Protein AF-A0A6N3H448-F1 (afdb_monomer_lite)

Structure (mmCIF, N/CA/C/O backbone):
data_AF-A0A6N3H448-F1
#
_entry.id   AF-A0A6N3H448-F1
#
loop_
_atom_site.group_PDB
_atom_site.id
_atom_site.type_symbol
_atom_site.label_atom_id
_atom_site.label_alt_id
_atom_site.label_comp_id
_atom_site.label_asym_id
_atom_site.label_entity_id
_atom_site.label_seq_id
_atom_site.pdbx_PDB_ins_code
_atom_site.Cartn_x
_atom_site.Cartn_y
_atom_site.Cartn_z
_atom_site.occupancy
_atom_site.B_iso_or_equiv
_atom_site.auth_seq_id
_atom_site.auth_comp_id
_atom_site.auth_asym_id
_atom_site.auth_atom_id
_atom_site.pdbx_PDB_model_num
ATOM 1 N N . MET A 1 1 ? -19.375 3.834 -9.541 1.00 40.28 1 MET A N 1
ATOM 2 C CA . MET A 1 1 ? -18.948 4.238 -8.184 1.00 40.28 1 MET A CA 1
ATOM 3 C C . MET A 1 1 ? -19.996 3.784 -7.176 1.00 40.28 1 MET A C 1
ATOM 5 O O . MET A 1 1 ? -20.905 4.543 -6.847 1.00 40.28 1 MET A O 1
ATOM 9 N N . ASN A 1 2 ? -19.914 2.527 -6.732 1.00 45.28 2 ASN A N 1
ATOM 10 C CA . ASN A 1 2 ? -20.716 2.062 -5.604 1.00 45.28 2 ASN A CA 1
ATOM 11 C C . ASN A 1 2 ? -20.069 2.619 -4.341 1.00 45.28 2 ASN A C 1
ATOM 13 O O . ASN A 1 2 ? -19.008 2.183 -3.915 1.00 45.28 2 ASN A O 1
ATOM 17 N N . LYS A 1 3 ? -20.689 3.658 -3.794 1.00 46.59 3 LYS A N 1
ATOM 18 C CA . LYS A 1 3 ? -20.289 4.256 -2.527 1.00 46.59 3 LYS A CA 1
ATOM 19 C C . LYS A 1 3 ? -20.570 3.195 -1.468 1.00 46.59 3 LYS A C 1
ATOM 21 O O . LYS A 1 3 ? -21.738 2.868 -1.266 1.00 46.59 3 LYS A O 1
ATOM 26 N N . PHE A 1 4 ? -19.541 2.631 -0.841 1.00 47.12 4 PHE A N 1
ATOM 27 C CA . PHE A 1 4 ? -19.726 1.701 0.270 1.00 47.12 4 PHE A CA 1
ATOM 28 C C . PHE A 1 4 ? -20.489 2.440 1.369 1.00 47.12 4 PHE A C 1
ATOM 30 O O . PHE A 1 4 ? -19.955 3.294 2.072 1.00 47.12 4 PHE A O 1
ATOM 37 N N . THR A 1 5 ? -21.790 2.172 1.465 1.00 48.91 5 THR A N 1
ATOM 38 C CA . THR A 1 5 ? -22.622 2.643 2.568 1.00 48.91 5 THR A CA 1
ATOM 39 C C . THR A 1 5 ? -22.029 2.107 3.866 1.00 48.91 5 THR A C 1
ATOM 41 O O . THR A 1 5 ? -21.608 0.951 3.904 1.00 48.91 5 THR A O 1
ATOM 44 N N . ALA A 1 6 ? -22.021 2.919 4.928 1.00 52.03 6 ALA A N 1
ATOM 45 C CA . ALA A 1 6 ? -21.360 2.638 6.211 1.00 52.03 6 ALA A CA 1
ATOM 46 C C . ALA A 1 6 ? -21.666 1.254 6.831 1.00 52.03 6 ALA A C 1
ATOM 48 O O . ALA A 1 6 ? -20.899 0.765 7.654 1.00 52.03 6 ALA A O 1
ATOM 49 N N . LEU A 1 7 ? -22.763 0.610 6.421 1.00 46.03 7 LEU A N 1
ATOM 50 C CA . LEU A 1 7 ? -23.145 -0.743 6.824 1.00 46.03 7 LEU A CA 1
ATOM 51 C C . LEU A 1 7 ? -22.276 -1.849 6.192 1.00 46.03 7 LEU A C 1
ATOM 53 O O . LEU A 1 7 ? -21.902 -2.778 6.897 1.00 46.03 7 LEU A O 1
ATOM 57 N N . GLY A 1 8 ? -21.909 -1.740 4.909 1.00 49.56 8 GLY A N 1
ATOM 58 C CA . GLY A 1 8 ? -21.117 -2.763 4.201 1.00 49.56 8 GLY A CA 1
ATOM 59 C C . GLY A 1 8 ? -19.627 -2.728 4.554 1.00 49.56 8 GLY A C 1
ATOM 60 O O . GLY A 1 8 ? -18.984 -3.767 4.660 1.00 49.56 8 GLY A O 1
ATOM 61 N N . ALA A 1 9 ? -19.099 -1.535 4.846 1.00 54.50 9 ALA A N 1
ATOM 62 C CA . ALA A 1 9 ? -17.749 -1.377 5.387 1.00 54.50 9 ALA A CA 1
ATOM 63 C C . ALA A 1 9 ? -17.576 -2.127 6.722 1.00 54.50 9 ALA A C 1
ATOM 65 O O . ALA A 1 9 ? -16.519 -2.693 6.980 1.00 54.50 9 ALA A O 1
ATOM 66 N N . ASN A 1 10 ? -18.632 -2.164 7.543 1.00 58.41 10 ASN A N 1
ATOM 67 C CA . ASN A 1 10 ? -18.602 -2.712 8.896 1.00 58.41 10 ASN A CA 1
ATOM 68 C C . ASN A 1 10 ? -18.420 -4.243 8.922 1.00 58.41 10 ASN A C 1
ATOM 70 O O . ASN A 1 10 ? -17.749 -4.752 9.815 1.00 58.41 10 ASN A O 1
ATOM 74 N N . GLU A 1 11 ? -18.943 -4.985 7.937 1.00 65.25 11 GLU A N 1
ATOM 75 C CA . GLU A 1 11 ? -18.766 -6.447 7.880 1.00 65.25 11 GLU A CA 1
ATOM 76 C C . GLU A 1 11 ? -17.339 -6.861 7.504 1.00 65.25 11 GLU A C 1
ATOM 78 O O . GLU A 1 11 ? -16.758 -7.703 8.189 1.00 65.25 11 GLU A O 1
ATOM 83 N N . ILE A 1 12 ? -16.742 -6.233 6.484 1.00 66.62 12 ILE A N 1
ATOM 84 C CA . ILE A 1 12 ? -15.374 -6.543 6.025 1.00 66.62 12 ILE A CA 1
ATOM 85 C C . ILE A 1 12 ? -14.347 -6.183 7.109 1.00 66.62 12 ILE A C 1
ATOM 87 O O . ILE A 1 12 ? -13.382 -6.911 7.335 1.00 66.62 12 ILE A O 1
ATOM 91 N N . THR A 1 13 ? -14.564 -5.083 7.834 1.00 70.50 13 THR A N 1
ATOM 92 C CA . THR A 1 13 ? -13.619 -4.606 8.855 1.00 70.50 13 THR A CA 1
ATOM 93 C C . THR A 1 13 ? -13.829 -5.195 10.246 1.00 70.50 13 THR A C 1
ATOM 95 O O . THR A 1 13 ? -13.047 -4.892 11.142 1.00 70.50 13 THR A O 1
ATOM 98 N N . LYS A 1 14 ? -14.862 -6.020 10.462 1.00 75.44 14 LYS A N 1
ATOM 99 C CA . LYS A 1 14 ? -15.317 -6.427 11.806 1.00 75.44 14 LYS A CA 1
ATOM 100 C C . LYS A 1 14 ? -14.234 -7.093 12.663 1.00 75.44 14 LYS A C 1
ATOM 102 O O . LYS A 1 14 ? -14.257 -6.959 13.882 1.00 75.44 14 LYS A O 1
ATOM 107 N N . ASN A 1 15 ? -13.282 -7.771 12.019 1.00 83.38 15 ASN A N 1
ATOM 108 C CA . ASN A 1 15 ? -12.179 -8.482 12.671 1.00 83.38 15 ASN A CA 1
ATOM 109 C C . ASN A 1 15 ? -10.794 -7.890 12.348 1.00 83.38 15 ASN A C 1
ATOM 111 O O . ASN A 1 15 ? -9.779 -8.511 12.659 1.00 83.38 15 ASN A O 1
ATOM 115 N N . ILE A 1 16 ? -10.733 -6.719 11.706 1.00 88.31 16 ILE A N 1
ATOM 116 C CA . ILE A 1 16 ? -9.476 -6.076 11.310 1.00 88.31 16 ILE A CA 1
ATOM 117 C C . ILE A 1 16 ? -9.167 -4.943 12.289 1.00 88.31 16 ILE A C 1
ATOM 119 O O . ILE A 1 16 ? -9.955 -4.014 12.461 1.00 88.31 16 ILE A O 1
ATOM 123 N N . THR A 1 17 ? -7.988 -4.994 12.908 1.00 91.88 17 THR A N 1
ATOM 124 C CA . THR A 1 17 ? -7.509 -3.925 13.790 1.00 91.88 17 THR A CA 1
ATOM 125 C C . THR A 1 17 ? -6.725 -2.904 12.981 1.00 91.88 17 THR A C 1
ATOM 127 O O . THR A 1 17 ? -5.668 -3.224 12.456 1.00 91.88 17 THR A O 1
ATOM 130 N N . PHE A 1 18 ? -7.184 -1.656 12.922 1.00 93.12 18 PHE A N 1
ATOM 131 C CA . PHE A 1 18 ? -6.444 -0.582 12.256 1.00 93.12 18 PHE A CA 1
ATOM 132 C C . PHE A 1 18 ? -5.589 0.205 13.246 1.00 93.12 18 PHE A C 1
ATOM 134 O O . PHE A 1 18 ? -5.992 0.454 14.379 1.00 93.12 18 PHE A O 1
ATOM 141 N N . GLN A 1 19 ? -4.422 0.668 12.791 1.00 91.06 19 GLN A N 1
ATOM 142 C CA . GLN A 1 19 ? -3.549 1.541 13.589 1.00 91.06 19 GLN A CA 1
ATOM 143 C C . GLN A 1 19 ? -4.214 2.891 13.924 1.00 91.06 19 GLN A C 1
ATOM 145 O O . GLN A 1 19 ? -3.889 3.515 14.930 1.00 91.06 19 GLN A O 1
ATOM 150 N N . GLY A 1 20 ? -5.135 3.359 13.080 1.00 92.31 20 GLY A N 1
ATOM 151 C CA . GLY A 1 20 ? -5.886 4.587 13.311 1.00 92.31 20 GLY A CA 1
ATOM 152 C C . GLY A 1 20 ? -6.912 4.853 12.216 1.00 92.31 20 GLY A C 1
ATOM 153 O O . GLY A 1 20 ? -6.955 4.152 11.203 1.00 92.31 20 GLY A O 1
ATOM 154 N N . GLU A 1 21 ? -7.710 5.906 12.392 1.00 92.00 21 GLU A N 1
ATOM 155 C CA . GLU A 1 21 ? -8.809 6.237 11.474 1.00 92.00 21 GLU A CA 1
ATOM 156 C C . GLU A 1 21 ? -8.352 6.426 10.030 1.00 92.00 21 GLU A C 1
ATOM 158 O O . GLU A 1 21 ? -9.042 6.031 9.097 1.00 92.00 21 GLU A O 1
ATOM 163 N N . MET A 1 22 ? -7.182 7.034 9.830 1.00 93.75 22 MET A N 1
ATOM 164 C CA . MET A 1 22 ? -6.677 7.282 8.484 1.00 93.75 22 MET A CA 1
ATOM 165 C C . MET A 1 22 ? -6.261 5.994 7.769 1.00 93.75 22 MET A C 1
ATOM 167 O O . MET A 1 22 ? -6.402 5.910 6.553 1.00 93.75 22 MET A O 1
ATOM 171 N N . HIS A 1 23 ? -5.785 4.995 8.517 1.00 94.31 23 HIS A N 1
ATOM 172 C CA . HIS A 1 23 ? -5.496 3.671 7.977 1.00 94.31 23 HIS A CA 1
ATOM 173 C C . HIS A 1 23 ? -6.811 2.986 7.570 1.00 94.31 23 HIS A C 1
ATOM 175 O O . HIS A 1 23 ? -6.942 2.538 6.435 1.00 94.31 23 HIS A O 1
ATOM 181 N N . GLN A 1 24 ? -7.830 3.009 8.434 1.00 92.62 24 GLN A N 1
ATOM 182 C CA . GLN A 1 24 ? -9.147 2.446 8.115 1.00 92.62 24 GLN A CA 1
ATOM 183 C C . GLN A 1 24 ? -9.801 3.123 6.900 1.00 92.62 24 GLN A C 1
ATOM 185 O O . GLN A 1 24 ? -10.290 2.445 5.999 1.00 92.62 24 GLN A O 1
ATOM 190 N N . LYS A 1 25 ? -9.793 4.462 6.851 1.00 92.56 25 LYS A N 1
ATOM 191 C CA . LYS A 1 25 ? -10.347 5.236 5.728 1.00 92.56 25 LYS A CA 1
ATOM 192 C C . LYS A 1 25 ? -9.636 4.905 4.421 1.00 92.56 25 LYS A C 1
ATOM 194 O O . LYS A 1 25 ? -10.304 4.714 3.415 1.00 92.56 25 LYS A O 1
ATOM 199 N N . PHE A 1 26 ? -8.307 4.813 4.447 1.00 94.62 26 PHE A N 1
ATOM 200 C CA . PHE A 1 26 ? -7.527 4.419 3.278 1.00 94.62 26 PHE A CA 1
ATOM 201 C C . PHE A 1 26 ? -7.904 3.014 2.798 1.00 94.62 26 PHE A C 1
ATOM 203 O O . PHE A 1 26 ? -8.179 2.827 1.618 1.00 94.62 26 PHE A O 1
ATOM 210 N N . PHE A 1 27 ? -7.986 2.048 3.716 1.00 93.19 27 PHE A N 1
ATOM 211 C CA . PHE A 1 27 ? -8.331 0.668 3.385 1.00 93.19 27 PHE A CA 1
ATOM 212 C C . PHE A 1 27 ? -9.700 0.556 2.707 1.00 93.19 27 PHE A C 1
ATOM 214 O O . PHE A 1 27 ? -9.817 -0.046 1.645 1.00 93.19 27 PHE A O 1
ATOM 221 N N . LEU A 1 28 ? -10.720 1.198 3.279 1.00 90.19 28 LEU A N 1
ATOM 222 C CA . LEU A 1 28 ? -12.079 1.199 2.731 1.00 90.19 28 LEU A CA 1
ATOM 223 C C . LEU A 1 28 ? -12.202 1.951 1.401 1.00 90.19 28 LEU A C 1
ATOM 225 O O . LEU A 1 28 ? -13.118 1.669 0.633 1.00 90.19 28 LEU A O 1
ATOM 229 N N . LEU A 1 29 ? -11.321 2.922 1.151 1.00 91.94 29 LEU A N 1
ATOM 230 C CA . LEU A 1 29 ? -11.334 3.714 -0.074 1.00 91.94 29 LEU A CA 1
ATOM 231 C C . LEU A 1 29 ? -10.679 2.972 -1.243 1.00 91.94 29 LEU A C 1
ATOM 233 O O . LEU A 1 29 ? -11.223 3.005 -2.338 1.00 91.94 29 LEU A O 1
ATOM 237 N N . TYR A 1 30 ? -9.534 2.322 -1.017 1.00 91.44 30 TYR A N 1
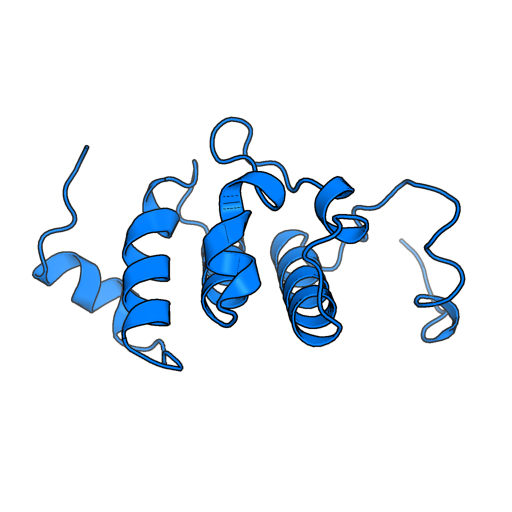ATOM 238 C CA . TYR A 1 30 ? -8.720 1.747 -2.096 1.00 91.44 30 TYR A CA 1
ATOM 239 C C . TYR A 1 30 ? -8.948 0.258 -2.340 1.00 91.44 30 TYR A C 1
ATOM 241 O O . TYR A 1 30 ? -8.697 -0.207 -3.448 1.00 91.44 30 TYR A O 1
ATOM 249 N N . LEU A 1 31 ? -9.436 -0.499 -1.352 1.00 89.44 31 LEU A N 1
ATOM 250 C CA . LEU A 1 31 ? -9.736 -1.917 -1.559 1.00 89.44 31 LEU A CA 1
ATOM 251 C C . LEU A 1 31 ? -10.739 -2.158 -2.707 1.00 89.44 31 LEU A C 1
ATOM 253 O O . LEU A 1 31 ? -10.486 -3.054 -3.509 1.00 89.44 31 LEU A O 1
ATOM 257 N N . PRO A 1 32 ? -11.824 -1.374 -2.852 1.00 88.06 32 PRO A N 1
ATOM 258 C CA . PRO A 1 32 ? -12.780 -1.586 -3.939 1.00 88.06 32 PRO A CA 1
ATOM 259 C C . PRO A 1 32 ? -12.306 -1.115 -5.314 1.00 88.06 32 PRO A C 1
ATOM 261 O O . PRO A 1 32 ? -12.904 -1.478 -6.324 1.00 88.06 32 PRO A O 1
ATOM 264 N N . GLU A 1 33 ? -11.268 -0.277 -5.355 1.00 87.19 33 GLU A N 1
ATOM 265 C CA . GLU A 1 33 ? -10.633 0.159 -6.602 1.00 87.19 33 GLU A CA 1
ATOM 266 C C . GLU A 1 33 ? -9.705 -0.932 -7.157 1.00 87.19 33 GLU A C 1
ATOM 268 O O . GLU A 1 33 ? -9.344 -0.914 -8.333 1.00 87.19 33 GLU A O 1
ATOM 273 N N . CYS A 1 34 ? -9.335 -1.926 -6.341 1.00 84.00 34 CYS A N 1
ATOM 274 C CA . CYS A 1 34 ? -8.673 -3.119 -6.841 1.00 84.00 34 CYS A CA 1
ATOM 275 C C . CYS A 1 34 ? -9.626 -3.914 -7.743 1.00 84.00 34 CYS A C 1
ATOM 277 O O . CYS A 1 34 ? -10.794 -4.133 -7.427 1.00 84.00 34 CYS A O 1
ATOM 279 N N . ARG A 1 35 ? -9.093 -4.448 -8.845 1.00 73.50 35 ARG A N 1
ATOM 280 C CA . ARG A 1 35 ? -9.840 -5.278 -9.806 1.00 73.50 35 ARG A CA 1
ATOM 281 C C . ARG A 1 35 ? -10.535 -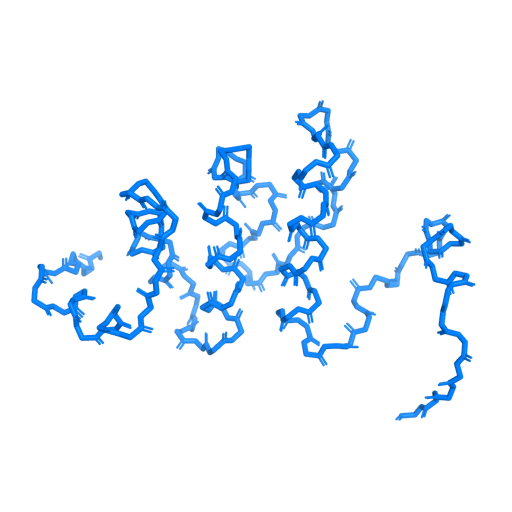6.488 -9.164 1.00 73.50 35 ARG A C 1
ATOM 283 O O . ARG A 1 35 ? -11.473 -7.046 -9.736 1.00 73.50 35 ARG A O 1
ATOM 290 N N . SER A 1 36 ? -10.040 -6.956 -8.022 1.00 73.38 36 SER A N 1
ATOM 291 C CA . SER A 1 36 ? -10.588 -8.094 -7.289 1.00 73.38 36 SER A CA 1
ATOM 292 C C . SER A 1 36 ? -10.391 -7.899 -5.788 1.00 73.38 36 SER A C 1
A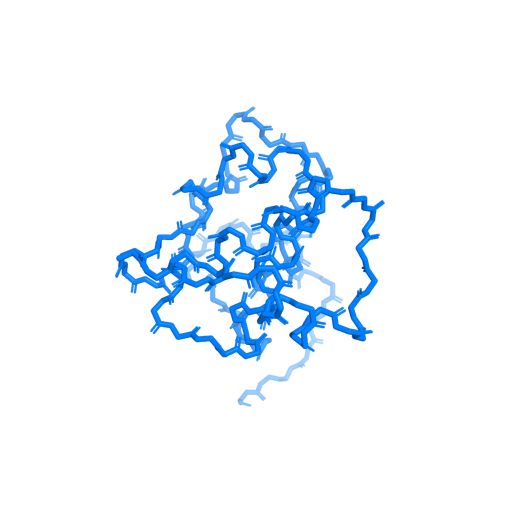TOM 294 O O . SER A 1 36 ? -9.282 -7.610 -5.344 1.00 73.38 36 SER A O 1
ATOM 296 N N . GLU A 1 37 ? -11.448 -8.107 -4.999 1.00 69.25 37 GLU A N 1
ATOM 297 C CA . GLU A 1 37 ? -11.403 -8.073 -3.527 1.00 69.25 37 GLU A CA 1
ATOM 298 C C . GLU A 1 37 ? -10.827 -9.384 -2.952 1.00 69.25 37 GLU A C 1
ATOM 300 O O . GLU A 1 37 ? -11.443 -10.061 -2.131 1.00 69.25 37 GLU A O 1
ATOM 305 N N . ASP A 1 38 ? -9.642 -9.770 -3.421 1.00 81.69 38 ASP A N 1
ATOM 306 C CA . ASP A 1 38 ? -8.930 -10.965 -2.962 1.00 81.69 38 ASP A CA 1
ATOM 307 C C . ASP A 1 38 ? -8.113 -10.678 -1.688 1.00 81.69 38 ASP A C 1
ATOM 309 O O . ASP A 1 38 ? -7.710 -9.540 -1.429 1.00 81.69 38 ASP A O 1
ATOM 313 N N . VAL A 1 39 ? -7.799 -11.718 -0.914 1.00 85.44 39 VAL A N 1
ATOM 314 C CA . VAL A 1 39 ? -6.982 -11.659 0.306 1.00 85.44 39 VAL A CA 1
ATOM 315 C C . VAL A 1 39 ? -5.611 -11.024 0.058 1.00 85.44 39 VAL A C 1
ATOM 317 O O . VAL A 1 39 ? -5.097 -10.325 0.931 1.00 85.44 39 VAL A O 1
ATOM 320 N N . TYR A 1 40 ? -5.039 -11.181 -1.141 1.00 88.25 40 TYR A N 1
ATOM 321 C CA . TYR A 1 40 ? -3.766 -10.555 -1.516 1.00 88.25 40 TYR A CA 1
ATOM 322 C C . TYR A 1 40 ? -3.879 -9.035 -1.665 1.00 88.25 40 TYR A C 1
ATOM 324 O O . TYR A 1 40 ? -3.017 -8.300 -1.184 1.00 88.25 40 TYR A O 1
ATOM 332 N N . HIS A 1 41 ? -4.963 -8.550 -2.274 1.00 89.00 41 HIS A N 1
ATOM 333 C CA . HIS A 1 41 ? -5.228 -7.117 -2.407 1.00 89.00 41 HIS A CA 1
ATOM 334 C C . HIS A 1 41 ? -5.576 -6.507 -1.049 1.00 89.00 41 HIS A C 1
ATOM 336 O O . HIS A 1 41 ? -5.081 -5.435 -0.708 1.00 89.00 41 HIS A O 1
ATOM 342 N N . GLN A 1 42 ? -6.337 -7.230 -0.222 1.00 90.19 42 GLN A N 1
ATOM 343 C CA . GLN A 1 42 ? -6.590 -6.839 1.164 1.00 90.19 42 GLN A CA 1
ATOM 344 C C . GLN A 1 42 ? -5.280 -6.687 1.943 1.00 90.19 42 GLN A C 1
ATOM 346 O O . GLN A 1 42 ? -5.057 -5.647 2.556 1.00 90.19 42 GLN A O 1
ATOM 351 N N . ALA A 1 43 ? -4.379 -7.670 1.876 1.00 91.88 43 ALA A N 1
ATOM 352 C CA . ALA A 1 43 ? -3.083 -7.597 2.546 1.00 91.88 43 ALA A CA 1
ATOM 353 C C . ALA A 1 43 ? -2.227 -6.427 2.033 1.00 91.88 43 ALA A C 1
ATOM 355 O O . ALA A 1 43 ? -1.659 -5.682 2.835 1.00 91.88 43 ALA A O 1
ATOM 356 N N . LEU A 1 44 ? -2.179 -6.225 0.711 1.00 92.62 44 LEU A N 1
ATOM 357 C CA . LEU A 1 44 ? -1.444 -5.131 0.079 1.00 92.62 44 LEU A CA 1
ATOM 358 C C . LEU A 1 44 ? -1.949 -3.770 0.576 1.00 92.62 44 LEU A C 1
ATOM 360 O O . LEU A 1 44 ? -1.182 -2.998 1.152 1.00 92.62 44 LEU A O 1
ATOM 364 N N . ILE A 1 45 ? -3.241 -3.487 0.397 1.00 94.56 45 ILE A N 1
ATOM 365 C CA . ILE A 1 45 ? -3.846 -2.198 0.751 1.00 94.56 45 ILE A CA 1
ATOM 366 C C . ILE A 1 45 ? -3.782 -1.957 2.260 1.00 94.56 45 ILE A C 1
ATOM 368 O O . ILE A 1 45 ? -3.510 -0.835 2.692 1.00 94.56 45 ILE A O 1
ATOM 372 N N . TYR A 1 46 ? -3.952 -3.001 3.071 1.00 94.69 46 TYR A N 1
ATOM 373 C CA . TYR A 1 46 ? -3.775 -2.906 4.516 1.00 94.69 46 TYR A CA 1
ATOM 374 C C . TYR A 1 46 ? -2.347 -2.475 4.872 1.00 94.69 46 TYR A C 1
ATOM 376 O O . TYR A 1 46 ? -2.155 -1.497 5.591 1.00 94.69 46 TYR A O 1
ATOM 384 N N . CYS A 1 47 ? -1.318 -3.126 4.321 1.00 95.00 47 CYS A N 1
ATOM 385 C CA . CYS A 1 47 ? 0.065 -2.733 4.583 1.00 95.00 47 CYS A CA 1
ATOM 386 C C . CYS A 1 47 ? 0.355 -1.294 4.132 1.00 95.00 47 CYS A C 1
ATOM 388 O O . CYS A 1 47 ? 0.939 -0.524 4.897 1.00 95.00 47 CYS A O 1
ATOM 390 N N . LEU A 1 48 ? -0.087 -0.899 2.936 1.00 95.44 48 LEU A N 1
ATOM 391 C CA . LEU A 1 48 ? 0.113 0.464 2.428 1.00 95.44 48 LEU A CA 1
ATOM 392 C C . LEU A 1 48 ? -0.635 1.520 3.253 1.00 95.44 48 LEU A C 1
ATOM 394 O O . LEU A 1 48 ? -0.176 2.656 3.346 1.00 95.44 48 LEU A O 1
ATOM 398 N N . GLY A 1 49 ? -1.731 1.153 3.915 1.00 95.31 49 GLY A N 1
ATOM 399 C CA . GLY A 1 49 ? -2.485 2.043 4.793 1.00 95.31 49 GLY A CA 1
ATOM 400 C C . GLY A 1 49 ? -1.784 2.406 6.108 1.00 95.31 49 GLY A C 1
ATOM 401 O O . GLY A 1 49 ? -2.179 3.381 6.752 1.00 95.31 49 GLY A O 1
ATOM 402 N N . ILE A 1 50 ? -0.741 1.668 6.507 1.00 94.44 50 ILE A N 1
ATOM 403 C CA . ILE A 1 50 ? -0.024 1.860 7.780 1.00 94.44 50 ILE A CA 1
ATOM 404 C C . ILE A 1 50 ? 0.753 3.184 7.786 1.00 94.44 50 ILE A C 1
ATOM 406 O O . ILE A 1 50 ? 0.585 4.007 8.689 1.00 94.44 50 ILE A O 1
ATOM 410 N N . SER A 1 51 ? 1.608 3.418 6.784 1.00 93.69 51 SER A N 1
ATOM 411 C CA . SER A 1 51 ? 2.427 4.636 6.732 1.00 93.69 51 SER A CA 1
ATOM 412 C C . SER A 1 51 ? 1.698 5.773 6.034 1.00 93.69 51 SER A C 1
ATOM 414 O O . SER A 1 51 ? 0.825 5.570 5.199 1.00 93.69 51 SER A O 1
ATOM 416 N N . ARG A 1 52 ? 2.032 7.006 6.411 1.00 94.56 52 ARG A N 1
ATOM 417 C CA . ARG A 1 52 ? 1.568 8.196 5.699 1.00 94.56 52 ARG A CA 1
ATOM 418 C C . ARG A 1 52 ? 2.180 8.260 4.301 1.00 94.56 52 ARG A C 1
ATOM 420 O O . ARG A 1 52 ? 1.432 8.424 3.346 1.00 94.56 52 ARG A O 1
ATOM 427 N N . ASP A 1 53 ? 3.487 8.039 4.198 1.00 94.38 53 ASP A N 1
ATOM 428 C CA . ASP A 1 53 ? 4.233 8.111 2.937 1.00 94.38 53 ASP A CA 1
ATOM 429 C C . ASP A 1 53 ? 3.632 7.160 1.888 1.00 94.38 53 ASP A C 1
ATOM 431 O O . ASP A 1 53 ? 3.351 7.541 0.759 1.00 94.38 53 ASP A O 1
ATOM 435 N N . THR A 1 54 ? 3.325 5.921 2.284 1.00 94.88 54 THR A N 1
ATOM 436 C CA . THR A 1 54 ? 2.745 4.919 1.376 1.00 94.88 54 THR A CA 1
ATOM 437 C C . THR A 1 54 ? 1.311 5.235 0.960 1.00 94.88 54 THR A C 1
ATOM 439 O O . THR A 1 54 ? 0.894 4.812 -0.113 1.00 94.88 54 THR A O 1
ATOM 442 N N . ARG A 1 55 ? 0.560 5.984 1.778 1.00 95.69 55 ARG A N 1
ATOM 443 C CA . ARG A 1 55 ? -0.795 6.440 1.437 1.00 95.69 55 ARG A CA 1
A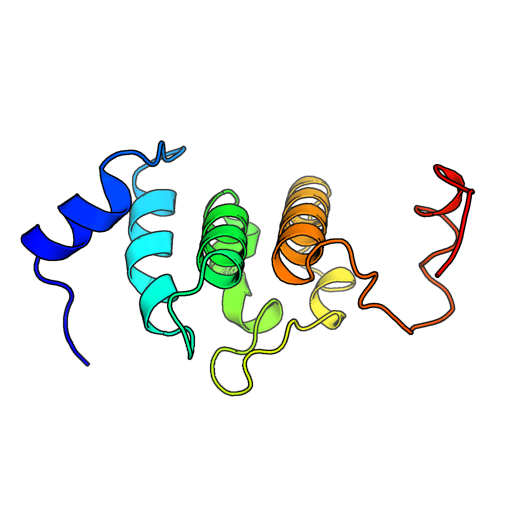TOM 444 C C . ARG A 1 55 ? -0.777 7.602 0.453 1.00 95.69 55 ARG A C 1
ATOM 446 O O . ARG A 1 55 ? -1.616 7.637 -0.438 1.00 95.69 55 ARG A O 1
ATOM 453 N N . GLU A 1 56 ? 0.151 8.541 0.628 1.00 95.44 56 GLU A N 1
ATOM 454 C CA . GLU A 1 56 ? 0.303 9.704 -0.258 1.00 95.44 56 GLU A CA 1
ATOM 455 C C . GLU A 1 56 ? 0.839 9.299 -1.641 1.00 95.44 56 GLU A C 1
ATOM 457 O O . GLU A 1 56 ? 0.476 9.921 -2.634 1.00 95.44 56 GLU A O 1
ATOM 462 N N . HIS A 1 57 ? 1.617 8.215 -1.715 1.00 95.19 57 HIS A N 1
ATOM 463 C CA . HIS A 1 57 ? 2.248 7.729 -2.945 1.00 95.19 57 HIS A CA 1
ATOM 464 C C . HIS A 1 57 ? 1.708 6.370 -3.427 1.00 95.19 57 HIS A C 1
ATOM 466 O O . HIS A 1 57 ? 2.406 5.633 -4.120 1.00 95.19 57 HIS A O 1
ATOM 472 N N . VAL A 1 58 ? 0.473 5.998 -3.071 1.00 94.94 58 VAL A N 1
ATOM 473 C CA . VAL A 1 58 ? -0.085 4.668 -3.395 1.00 94.94 58 VAL A CA 1
ATOM 474 C C . VAL A 1 58 ? -0.101 4.375 -4.901 1.00 94.94 58 VAL A C 1
ATOM 476 O O . VAL A 1 58 ? 0.243 3.268 -5.304 1.00 94.94 58 VAL A O 1
ATOM 479 N N . GLU A 1 59 ? -0.402 5.371 -5.736 1.00 93.56 59 GLU A N 1
ATOM 480 C CA . GLU A 1 59 ? -0.423 5.240 -7.202 1.00 93.56 59 GLU A CA 1
ATOM 481 C C . GLU A 1 59 ? 0.975 5.029 -7.808 1.00 93.56 59 GLU A C 1
ATOM 483 O O . GLU A 1 59 ? 1.114 4.496 -8.913 1.00 93.56 59 GLU A O 1
ATOM 488 N N . GLU A 1 60 ? 2.030 5.420 -7.087 1.00 93.81 60 GLU A N 1
ATOM 489 C CA . GLU A 1 60 ? 3.416 5.131 -7.463 1.00 93.81 60 GLU A CA 1
ATOM 490 C C . GLU A 1 60 ? 3.834 3.713 -7.065 1.00 93.81 60 GLU A C 1
ATOM 492 O O . GLU A 1 60 ? 4.795 3.197 -7.626 1.00 93.81 60 GLU A O 1
ATOM 497 N N . ILE A 1 61 ? 3.133 3.085 -6.115 1.00 93.19 61 ILE A N 1
ATOM 498 C CA . ILE A 1 61 ? 3.439 1.751 -5.575 1.00 93.19 61 ILE A CA 1
ATOM 499 C C . ILE A 1 61 ? 2.621 0.665 -6.279 1.00 93.19 61 ILE A C 1
ATOM 501 O O . ILE A 1 61 ? 3.123 -0.438 -6.509 1.00 93.19 61 ILE A O 1
ATOM 505 N N . TYR A 1 62 ? 1.364 0.956 -6.612 1.00 92.00 62 TYR A N 1
ATOM 506 C CA . TYR A 1 62 ? 0.430 0.006 -7.200 1.00 92.00 62 TYR A CA 1
ATOM 507 C C . TYR A 1 62 ? -0.393 0.659 -8.307 1.00 92.00 62 TYR A C 1
ATOM 509 O O . TYR A 1 62 ? -0.894 1.774 -8.172 1.00 92.00 62 TYR A O 1
ATOM 517 N N . ASP A 1 63 ? -0.515 -0.057 -9.416 1.00 89.25 63 ASP A N 1
ATOM 518 C CA . ASP A 1 63 ? -1.374 0.302 -10.527 1.00 89.25 63 ASP A CA 1
ATOM 519 C C . ASP A 1 63 ? -2.743 -0.365 -10.364 1.00 89.25 63 ASP A C 1
ATOM 521 O O . ASP A 1 63 ? -2.879 -1.577 -10.545 1.00 89.25 63 ASP A O 1
ATOM 525 N N . PHE A 1 64 ? -3.762 0.427 -10.038 1.00 87.31 64 PHE A N 1
ATOM 526 C CA . PHE A 1 64 ? -5.131 -0.066 -9.887 1.00 87.31 64 PHE A CA 1
ATOM 527 C C . PHE A 1 64 ? -5.786 -0.435 -11.227 1.00 87.31 64 PHE A C 1
ATOM 529 O O . PHE A 1 64 ? -6.692 -1.266 -11.245 1.00 87.31 64 PHE A O 1
ATOM 536 N N . GLU A 1 65 ? -5.311 0.114 -12.352 1.00 85.94 65 GLU A N 1
ATOM 537 C CA . GLU A 1 65 ? -5.840 -0.210 -13.680 1.00 85.94 65 GLU A CA 1
ATOM 538 C C . GLU A 1 65 ? -5.325 -1.569 -14.162 1.00 85.94 65 GLU A C 1
ATOM 540 O O . GLU A 1 65 ? -6.100 -2.429 -14.592 1.00 85.94 65 GLU A O 1
ATOM 545 N N . THR A 1 66 ? -4.008 -1.781 -14.081 1.00 83.38 66 THR A N 1
ATOM 546 C CA . THR A 1 66 ? -3.376 -3.024 -14.554 1.00 83.38 66 THR A CA 1
ATOM 547 C C . THR A 1 66 ? -3.368 -4.131 -13.500 1.00 83.38 66 THR A C 1
ATOM 549 O O . THR A 1 66 ? -3.317 -5.313 -13.850 1.00 83.38 66 THR A O 1
ATOM 552 N N . GLY A 1 67 ? -3.478 -3.776 -12.217 1.00 83.88 67 GLY A N 1
ATOM 553 C CA . GLY A 1 67 ? -3.370 -4.695 -11.086 1.00 83.88 67 GLY A CA 1
ATOM 554 C C . GLY A 1 67 ? -1.924 -5.082 -10.752 1.00 83.88 67 GLY A C 1
ATOM 555 O O . GLY A 1 67 ? -1.679 -6.134 -10.152 1.00 83.88 67 GLY A O 1
ATOM 556 N N . CYS A 1 68 ? -0.949 -4.277 -11.175 1.00 84.94 68 CYS A N 1
ATOM 557 C CA . CYS A 1 68 ? 0.474 -4.572 -11.035 1.00 84.94 68 CYS A CA 1
ATOM 558 C C . CYS A 1 68 ? 1.150 -3.686 -9.982 1.00 84.94 68 CYS A C 1
ATOM 560 O O . CYS A 1 68 ? 0.883 -2.491 -9.870 1.00 84.94 68 CYS A O 1
ATOM 562 N N . ILE A 1 69 ? 2.088 -4.269 -9.233 1.00 87.25 69 ILE A N 1
ATOM 563 C CA . ILE A 1 69 ? 2.995 -3.499 -8.374 1.00 87.25 69 ILE A CA 1
ATOM 564 C C . ILE A 1 69 ? 4.027 -2.753 -9.226 1.00 87.25 69 ILE A C 1
ATOM 566 O O . ILE A 1 69 ? 4.514 -3.271 -10.231 1.00 87.25 69 ILE A O 1
ATOM 570 N N . LYS A 1 70 ? 4.395 -1.547 -8.800 1.00 88.31 70 LYS A N 1
ATOM 571 C CA . LYS A 1 70 ? 5.399 -0.704 -9.453 1.00 88.31 70 LYS A CA 1
ATOM 572 C C . LYS A 1 70 ? 6.676 -0.718 -8.622 1.00 88.31 70 LYS A C 1
ATOM 574 O O . LYS A 1 70 ? 6.798 -0.017 -7.621 1.00 88.31 70 LYS A O 1
ATOM 579 N N . THR A 1 71 ? 7.656 -1.518 -9.029 1.00 85.75 71 THR A N 1
ATOM 580 C CA . THR A 1 71 ? 8.936 -1.658 -8.306 1.00 85.75 71 THR A CA 1
ATOM 581 C C . THR A 1 71 ? 9.774 -0.381 -8.305 1.00 85.75 71 THR A C 1
ATOM 583 O O . THR A 1 71 ? 10.634 -0.207 -7.438 1.00 85.75 71 THR A O 1
ATOM 586 N N . GLU A 1 72 ? 9.484 0.534 -9.229 1.00 87.38 72 GLU A N 1
ATOM 587 C CA . GLU A 1 72 ? 10.125 1.845 -9.369 1.00 87.38 72 GLU A CA 1
ATOM 588 C C . GLU A 1 72 ? 10.047 2.656 -8.068 1.00 87.38 72 GLU A C 1
ATOM 590 O O . GLU A 1 72 ? 10.990 3.373 -7.717 1.00 87.38 72 GLU A O 1
ATOM 595 N N . CYS A 1 73 ? 8.960 2.479 -7.300 1.00 89.00 73 CYS A N 1
ATOM 596 C CA . CYS A 1 73 ? 8.733 3.182 -6.041 1.00 89.00 73 CYS A CA 1
ATOM 597 C C . CYS A 1 73 ? 9.873 2.963 -5.039 1.00 89.00 73 CYS A C 1
ATOM 599 O O . CYS A 1 73 ? 10.152 3.838 -4.227 1.00 89.00 73 CYS A O 1
ATOM 601 N N . MET A 1 74 ? 10.584 1.831 -5.110 1.00 87.12 74 MET A N 1
ATOM 602 C CA . MET A 1 74 ? 11.681 1.482 -4.199 1.00 87.12 74 MET A CA 1
ATOM 603 C C . MET A 1 74 ? 12.885 2.424 -4.306 1.00 87.12 74 MET A C 1
ATOM 605 O O . MET A 1 74 ? 13.702 2.471 -3.387 1.00 87.12 74 MET A O 1
ATOM 609 N N . LYS A 1 75 ? 13.011 3.150 -5.422 1.00 87.56 75 LYS A N 1
ATOM 610 C CA . LYS A 1 75 ? 14.071 4.136 -5.675 1.00 87.56 75 LYS A CA 1
ATOM 611 C C . LYS A 1 75 ? 13.551 5.578 -5.610 1.00 87.56 75 LYS A C 1
ATOM 613 O O . LYS A 1 75 ? 14.315 6.503 -5.874 1.00 87.56 75 LYS A O 1
ATOM 618 N N . ALA A 1 76 ? 12.272 5.778 -5.291 1.00 89.50 76 ALA A N 1
ATOM 619 C CA . ALA A 1 76 ? 11.660 7.098 -5.286 1.00 89.50 76 ALA A CA 1
ATOM 620 C C . ALA A 1 76 ? 12.229 7.985 -4.167 1.00 89.50 76 ALA A C 1
ATOM 622 O O . ALA A 1 76 ? 12.524 7.520 -3.065 1.00 89.50 76 ALA A O 1
ATOM 623 N N . GLY A 1 77 ? 12.368 9.284 -4.446 1.00 90.75 77 GLY A N 1
ATOM 624 C CA . GLY A 1 77 ? 13.015 10.239 -3.537 1.00 90.75 77 GLY A CA 1
ATOM 625 C C . GLY A 1 77 ? 12.259 10.502 -2.229 1.00 90.75 77 GLY A C 1
ATOM 626 O O . GLY A 1 77 ? 12.849 11.020 -1.287 1.00 90.75 77 GLY A O 1
ATOM 627 N N . TRP A 1 78 ? 10.979 10.131 -2.154 1.00 92.62 78 TRP A N 1
ATOM 628 C CA . TRP A 1 78 ? 10.148 10.264 -0.954 1.00 92.62 78 TRP A CA 1
ATOM 629 C C . TRP A 1 78 ? 10.329 9.109 0.046 1.00 92.62 78 TRP A C 1
ATOM 631 O O . TRP A 1 78 ? 9.825 9.180 1.165 1.00 92.62 78 TRP A O 1
ATOM 641 N N . GLN A 1 79 ? 11.037 8.038 -0.332 1.00 89.56 79 GLN A N 1
ATOM 642 C CA . GLN A 1 79 ? 11.162 6.841 0.499 1.00 89.56 79 GLN A CA 1
ATOM 643 C C . GLN A 1 79 ? 11.897 7.106 1.818 1.00 89.56 79 GLN A C 1
ATOM 645 O O . GLN A 1 79 ? 13.005 7.641 1.858 1.00 89.56 79 GLN A O 1
ATOM 650 N N . THR A 1 80 ? 11.319 6.602 2.905 1.00 91.88 80 THR A N 1
ATOM 651 C CA . THR A 1 80 ? 11.939 6.495 4.224 1.00 91.88 80 THR A CA 1
ATOM 652 C C . THR A 1 80 ? 12.324 5.042 4.522 1.00 91.88 80 THR A C 1
ATOM 654 O O . THR A 1 80 ? 11.856 4.085 3.902 1.00 91.88 80 THR A O 1
ATOM 657 N N . SER A 1 81 ? 13.179 4.821 5.526 1.00 88.00 81 SER A N 1
ATOM 658 C CA . SER A 1 81 ? 13.511 3.454 5.961 1.00 88.00 81 SER A CA 1
ATOM 659 C C . SER A 1 81 ? 12.285 2.683 6.477 1.00 88.00 81 SER A C 1
ATOM 661 O O . SER A 1 81 ? 12.267 1.451 6.427 1.00 88.00 81 SER A O 1
ATOM 663 N N . GLY A 1 82 ? 11.262 3.398 6.960 1.00 88.44 82 GLY A N 1
ATOM 664 C CA . GLY A 1 82 ? 9.982 2.840 7.386 1.00 88.44 82 GLY A CA 1
ATOM 665 C C . GLY A 1 82 ? 9.099 2.436 6.208 1.00 88.44 82 GLY A C 1
ATOM 666 O O . GLY A 1 82 ? 8.636 1.294 6.166 1.00 88.44 82 GLY A O 1
ATOM 667 N N . SER A 1 83 ? 8.917 3.321 5.223 1.00 89.94 83 SER A N 1
ATOM 668 C CA . SER A 1 83 ? 8.104 3.029 4.035 1.00 89.94 83 SER A CA 1
ATOM 669 C C . SER A 1 83 ? 8.676 1.863 3.226 1.00 89.94 83 SER A C 1
ATOM 671 O O . SER A 1 83 ? 7.924 0.971 2.842 1.00 89.94 83 SER A O 1
ATOM 673 N N . LEU A 1 84 ? 10.003 1.767 3.085 1.00 91.00 84 LEU A N 1
ATOM 674 C CA . LEU A 1 84 ? 10.652 0.640 2.401 1.00 91.00 84 LEU A CA 1
ATOM 675 C C . LEU A 1 84 ? 10.361 -0.714 3.061 1.00 91.00 84 LEU A C 1
ATOM 677 O O . LEU A 1 84 ? 10.204 -1.718 2.366 1.00 91.00 84 LEU A O 1
ATOM 681 N N . LYS A 1 85 ? 10.295 -0.775 4.397 1.00 92.25 85 LYS A N 1
ATOM 682 C CA . LYS A 1 85 ? 9.953 -2.017 5.113 1.00 92.25 85 LYS A CA 1
ATOM 683 C C . LYS A 1 85 ? 8.503 -2.417 4.863 1.00 92.25 85 LYS A C 1
ATOM 685 O O . LYS A 1 85 ? 8.235 -3.593 4.635 1.00 92.25 85 LYS A O 1
ATOM 690 N N . ILE A 1 86 ? 7.599 -1.442 4.878 1.00 93.19 86 ILE A N 1
ATOM 691 C CA . ILE A 1 86 ? 6.172 -1.659 4.630 1.00 93.19 86 ILE A CA 1
ATOM 692 C C . ILE A 1 86 ? 5.941 -2.140 3.200 1.00 93.19 86 ILE A C 1
ATOM 694 O O . ILE A 1 86 ? 5.264 -3.143 3.015 1.00 93.19 86 ILE A O 1
ATOM 698 N N . ILE A 1 87 ? 6.552 -1.492 2.205 1.00 91.69 87 ILE A N 1
ATOM 699 C CA . ILE A 1 87 ? 6.402 -1.873 0.794 1.00 91.69 87 ILE A CA 1
ATOM 700 C C . ILE A 1 87 ? 6.925 -3.289 0.555 1.00 91.69 87 ILE A C 1
ATOM 702 O O . ILE A 1 87 ? 6.255 -4.086 -0.090 1.00 91.69 87 ILE A O 1
ATOM 706 N N . ARG A 1 88 ? 8.077 -3.647 1.136 1.00 91.44 88 ARG A N 1
ATOM 707 C CA . ARG A 1 88 ? 8.603 -5.020 1.051 1.00 91.44 88 ARG A CA 1
ATOM 708 C C . ARG A 1 88 ? 7.645 -6.044 1.653 1.00 91.44 88 ARG A C 1
ATOM 710 O O . ARG A 1 88 ? 7.417 -7.081 1.045 1.00 91.44 88 ARG A O 1
ATOM 717 N N . MET A 1 89 ? 7.077 -5.751 2.823 1.00 90.94 89 MET A N 1
ATOM 718 C CA . MET A 1 89 ? 6.076 -6.619 3.450 1.00 90.94 89 MET A CA 1
ATOM 719 C C . MET A 1 89 ? 4.838 -6.764 2.555 1.00 90.94 89 MET A C 1
ATOM 721 O O . MET A 1 89 ? 4.370 -7.875 2.326 1.00 90.94 89 MET A O 1
ATOM 725 N N . ALA A 1 90 ? 4.351 -5.650 2.006 1.00 92.19 90 ALA A N 1
ATOM 726 C CA . ALA A 1 90 ? 3.175 -5.605 1.148 1.00 92.19 90 ALA A CA 1
ATOM 727 C C . ALA A 1 90 ? 3.383 -6.417 -0.142 1.00 92.19 90 ALA A C 1
ATOM 729 O O . ALA A 1 90 ? 2.529 -7.218 -0.507 1.00 92.19 90 ALA A O 1
ATOM 730 N N . PHE A 1 91 ? 4.541 -6.270 -0.794 1.00 89.88 91 PHE A N 1
ATOM 731 C CA . PHE A 1 91 ? 4.879 -7.014 -2.010 1.00 89.88 91 PHE A CA 1
ATOM 732 C C . PHE A 1 91 ? 5.024 -8.510 -1.746 1.00 89.88 91 PHE A C 1
ATOM 734 O O . PHE A 1 91 ? 4.494 -9.306 -2.515 1.00 89.88 91 PHE A O 1
ATOM 741 N N . ASN A 1 92 ? 5.679 -8.898 -0.648 1.00 88.06 92 ASN A N 1
ATOM 742 C CA . ASN A 1 92 ? 5.824 -10.309 -0.287 1.00 88.06 92 ASN A CA 1
ATOM 743 C C . ASN A 1 92 ? 4.459 -10.984 -0.092 1.00 88.06 92 ASN A C 1
ATOM 745 O O . ASN A 1 92 ? 4.225 -12.063 -0.632 1.00 88.06 92 ASN A O 1
ATOM 749 N N . LEU A 1 93 ? 3.553 -10.324 0.638 1.00 88.56 93 LEU A N 1
ATOM 750 C CA . LEU A 1 93 ? 2.204 -10.836 0.877 1.00 88.56 93 LEU A CA 1
ATOM 751 C C . LEU A 1 93 ? 1.378 -10.875 -0.409 1.00 88.56 93 LEU A C 1
ATOM 753 O O . LEU A 1 93 ? 0.722 -11.876 -0.668 1.00 88.56 93 LEU A O 1
ATOM 757 N N . TYR A 1 94 ? 1.444 -9.826 -1.232 1.00 87.69 94 TYR A N 1
ATOM 758 C CA . TYR A 1 94 ? 0.716 -9.760 -2.500 1.00 87.69 94 TYR A CA 1
ATOM 759 C C . TYR A 1 94 ? 1.149 -10.854 -3.481 1.00 87.69 94 TYR A C 1
ATOM 761 O O . TYR A 1 94 ? 0.326 -11.416 -4.196 1.00 87.69 94 TYR A O 1
ATOM 769 N N . CYS A 1 95 ? 2.440 -11.186 -3.489 1.00 82.81 95 CYS A N 1
ATOM 770 C CA . CYS A 1 95 ? 3.018 -12.141 -4.429 1.00 82.81 95 CYS A CA 1
ATOM 771 C C . C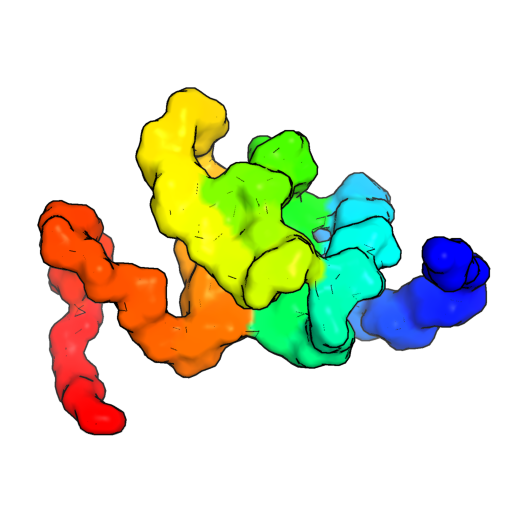YS A 1 95 ? 3.078 -13.573 -3.881 1.00 82.81 95 CYS A C 1
ATOM 773 O O . CYS A 1 95 ? 3.706 -14.434 -4.500 1.00 82.81 95 CYS A O 1
ATOM 775 N N . ASN A 1 96 ? 2.435 -13.842 -2.737 1.00 74.88 96 ASN A N 1
ATOM 776 C CA . ASN A 1 96 ? 2.374 -15.164 -2.112 1.00 74.88 96 ASN A CA 1
ATOM 777 C C . ASN A 1 96 ? 3.768 -15.801 -1.941 1.00 74.88 96 ASN A C 1
ATOM 779 O O . ASN A 1 96 ? 3.999 -16.925 -2.384 1.00 74.88 96 ASN A O 1
ATOM 783 N N . ASP A 1 97 ? 4.722 -15.034 -1.400 1.00 58.62 97 ASP A N 1
ATOM 784 C CA . ASP A 1 97 ? 6.139 -15.412 -1.241 1.00 58.62 97 ASP A CA 1
ATOM 785 C C . ASP A 1 97 ? 6.884 -15.766 -2.544 1.00 58.62 97 ASP A C 1
ATOM 787 O O . ASP A 1 97 ? 8.048 -16.174 -2.515 1.00 58.62 97 ASP A O 1
ATOM 791 N N . THR A 1 98 ? 6.268 -15.547 -3.708 1.00 53.44 98 THR A N 1
ATOM 792 C CA . THR A 1 98 ? 6.951 -15.655 -4.996 1.00 53.44 98 THR A CA 1
ATOM 793 C C . THR A 1 98 ? 7.783 -14.389 -5.186 1.00 53.44 98 THR A C 1
ATOM 795 O O . THR A 1 98 ? 7.218 -13.294 -5.205 1.00 53.44 98 THR A O 1
ATOM 798 N N . PRO A 1 99 ? 9.120 -14.476 -5.312 1.00 51.19 99 PRO A N 1
ATOM 799 C CA . PRO A 1 99 ? 9.961 -13.296 -5.457 1.00 51.19 99 PRO A CA 1
ATOM 800 C C . PRO A 1 99 ? 9.701 -12.625 -6.811 1.00 51.19 99 PRO A C 1
ATOM 802 O O . PRO A 1 99 ? 10.310 -12.958 -7.825 1.00 51.19 99 PRO A O 1
ATOM 805 N N . THR A 1 100 ? 8.806 -11.645 -6.837 1.00 48.53 100 THR A N 1
ATOM 806 C CA . THR A 1 100 ? 8.495 -10.836 -8.019 1.00 48.53 100 THR A CA 1
ATOM 807 C C . THR A 1 100 ? 9.447 -9.654 -8.125 1.00 48.53 100 THR A C 1
ATOM 809 O O . THR A 1 100 ? 9.036 -8.503 -8.053 1.00 48.53 100 THR A O 1
ATOM 812 N N . VAL A 1 101 ? 10.741 -9.926 -8.283 1.00 45.12 101 VAL A N 1
ATOM 813 C CA . VAL A 1 101 ? 11.683 -8.957 -8.860 1.00 45.12 101 VAL A CA 1
ATOM 814 C C . VAL A 1 101 ? 12.732 -9.750 -9.632 1.00 45.12 101 VAL A C 1
ATOM 816 O O . VAL A 1 101 ? 13.836 -10.007 -9.150 1.00 45.12 101 VAL A O 1
ATOM 819 N N . TYR A 1 102 ? 12.402 -10.138 -10.864 1.00 43.59 102 TYR A N 1
ATOM 820 C CA . TYR A 1 102 ? 13.441 -10.336 -11.872 1.00 43.59 102 TYR A CA 1
ATOM 821 C C . TYR A 1 102 ? 13.964 -8.959 -12.292 1.00 43.59 102 TYR A C 1
ATOM 823 O O . TYR A 1 102 ? 13.689 -8.476 -13.379 1.00 43.59 102 TYR A O 1
ATOM 831 N N . GLU A 1 103 ? 14.753 -8.343 -11.420 1.00 43.84 103 GLU A N 1
ATOM 832 C CA . GLU A 1 103 ? 15.743 -7.349 -11.811 1.00 43.84 103 GLU A CA 1
ATOM 833 C C . GLU A 1 103 ? 17.017 -7.623 -11.012 1.00 43.84 103 GLU A C 1
ATOM 835 O O . GLU A 1 103 ? 17.153 -7.339 -9.816 1.00 43.84 103 GLU A O 1
ATOM 840 N N . LYS A 1 104 ? 17.946 -8.285 -11.711 1.00 45.94 104 LYS A N 1
ATOM 841 C CA . LYS A 1 104 ? 19.361 -8.377 -11.360 1.00 45.94 104 LYS A CA 1
ATOM 842 C C . LYS A 1 104 ? 19.841 -6.981 -10.958 1.00 45.94 104 LYS A C 1
ATOM 844 O O . LYS A 1 104 ? 19.841 -6.103 -11.807 1.00 45.94 104 LYS A O 1
ATOM 849 N N . GLU A 1 105 ? 20.220 -6.826 -9.686 1.00 43.41 105 GLU A N 1
ATOM 850 C CA . GLU A 1 105 ? 21.295 -5.952 -9.150 1.00 43.41 105 GLU A CA 1
ATOM 851 C C . GLU A 1 105 ? 20.992 -5.383 -7.747 1.00 43.41 105 GLU A C 1
ATOM 853 O O . GLU A 1 105 ? 21.924 -5.033 -7.033 1.00 43.41 105 GLU A O 1
ATOM 858 N N . LEU A 1 106 ? 19.747 -5.387 -7.250 1.00 39.28 106 LEU A N 1
ATOM 859 C CA . LEU A 1 106 ? 19.446 -4.937 -5.865 1.00 39.28 106 LEU A CA 1
ATOM 860 C C . LEU A 1 106 ? 19.112 -6.063 -4.875 1.00 39.28 106 LEU A C 1
ATOM 862 O O . LEU A 1 106 ? 18.940 -5.841 -3.677 1.00 39.28 106 LEU A O 1
ATOM 866 N N . VAL A 1 107 ? 19.103 -7.298 -5.367 1.00 39.75 107 VAL A N 1
ATOM 867 C CA . VAL A 1 107 ? 18.844 -8.522 -4.598 1.00 39.75 107 VAL A CA 1
ATOM 868 C C . VAL A 1 107 ? 20.055 -8.913 -3.727 1.00 39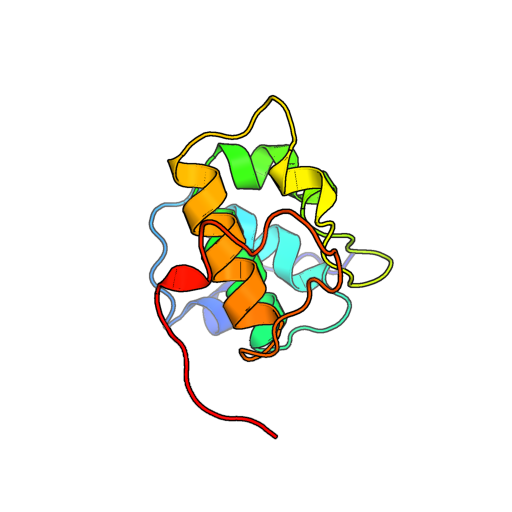.75 107 VAL A C 1
ATOM 870 O O . VAL A 1 107 ? 19.901 -9.611 -2.727 1.00 39.75 107 VAL A O 1
ATOM 873 N N . LEU A 1 108 ? 21.265 -8.418 -4.018 1.00 39.69 108 LEU A N 1
ATOM 874 C CA . LEU A 1 108 ? 22.491 -8.884 -3.352 1.00 39.69 108 LEU A CA 1
ATOM 875 C C . LEU A 1 108 ? 22.682 -8.407 -1.901 1.00 39.69 108 LEU A C 1
ATOM 877 O O . LEU A 1 108 ? 23.439 -9.046 -1.168 1.00 39.69 108 LEU A O 1
ATOM 881 N N . SER A 1 109 ? 22.000 -7.352 -1.443 1.00 36.47 109 SER A N 1
ATOM 882 C CA . SER A 1 109 ? 22.132 -6.899 -0.046 1.00 36.47 109 SER A CA 1
ATOM 883 C C . SER A 1 109 ? 21.039 -7.429 0.886 1.00 36.47 109 SER A C 1
ATOM 885 O O . SER A 1 109 ? 21.300 -7.597 2.075 1.00 36.47 109 SER A O 1
ATOM 887 N N . VAL A 1 110 ? 19.848 -7.762 0.370 1.00 40.69 110 VAL A N 1
ATOM 888 C CA . VAL A 1 110 ? 18.724 -8.252 1.195 1.00 40.69 110 VAL A CA 1
ATOM 889 C C . VAL A 1 110 ? 18.615 -9.780 1.173 1.00 40.69 110 VAL A C 1
ATOM 891 O O . VAL A 1 110 ? 18.372 -10.389 2.211 1.00 40.69 110 VAL A O 1
ATOM 894 N N . PHE A 1 111 ? 18.888 -10.438 0.040 1.00 33.97 111 PHE A N 1
ATOM 895 C CA . PHE A 1 111 ? 18.758 -11.899 -0.080 1.00 33.97 111 PHE A CA 1
ATOM 896 C C . PHE A 1 111 ? 19.999 -12.688 0.350 1.00 33.97 111 PHE A C 1
ATOM 898 O O . PHE A 1 111 ? 20.004 -13.918 0.307 1.00 33.97 111 PHE A O 1
ATOM 905 N N . ARG A 1 112 ? 21.040 -12.020 0.865 1.00 30.80 112 ARG A N 1
ATOM 906 C CA . ARG A 1 112 ? 22.158 -12.708 1.530 1.00 30.80 112 ARG A CA 1
ATOM 907 C C . ARG A 1 112 ? 21.756 -13.330 2.882 1.00 30.80 112 ARG A C 1
ATOM 909 O O . ARG A 1 112 ? 22.598 -13.953 3.520 1.00 30.80 112 ARG A O 1
ATOM 916 N N . TRP A 1 113 ? 20.495 -13.190 3.308 1.00 35.56 113 TRP A N 1
ATOM 917 C CA . TRP A 1 113 ? 20.017 -13.705 4.591 1.00 35.56 113 TRP A CA 1
ATOM 918 C C . TRP A 1 113 ? 19.245 -15.029 4.549 1.00 35.56 113 TRP A C 1
ATOM 920 O O . TRP A 1 113 ? 19.140 -15.658 5.594 1.00 35.56 113 TRP A O 1
ATOM 930 N N . ASN A 1 114 ? 18.761 -15.539 3.410 1.00 33.22 114 ASN A N 1
ATOM 931 C CA . ASN A 1 114 ? 18.137 -16.868 3.457 1.00 33.22 114 ASN A CA 1
ATOM 932 C C . ASN A 1 114 ? 18.279 -17.658 2.160 1.00 33.22 114 ASN A C 1
ATOM 934 O O . ASN A 1 114 ? 17.459 -17.628 1.249 1.00 33.22 114 ASN A O 1
ATOM 938 N N . ARG A 1 115 ? 19.400 -18.372 2.103 1.00 37.69 115 ARG A N 1
ATOM 939 C CA . ARG A 1 115 ? 19.734 -19.366 1.097 1.00 37.69 115 ARG A CA 1
ATOM 940 C C . ARG A 1 115 ? 19.212 -20.713 1.596 1.00 37.69 115 ARG A C 1
ATOM 942 O O . ARG A 1 115 ? 19.813 -21.257 2.519 1.00 37.69 115 ARG A O 1
ATOM 949 N N . ARG A 1 116 ? 18.176 -21.263 0.960 1.00 28.84 116 ARG A N 1
ATOM 950 C CA . ARG A 1 116 ? 18.071 -22.687 0.582 1.00 28.84 116 ARG A CA 1
ATOM 951 C C . ARG A 1 116 ? 16.731 -22.969 -0.101 1.00 28.84 116 ARG A C 1
ATOM 953 O O . ARG A 1 116 ? 15.689 -22.790 0.507 1.00 28.84 116 ARG A O 1
ATOM 960 N N . SER A 1 117 ? 16.859 -23.504 -1.316 1.00 29.59 117 SER A N 1
ATOM 961 C CA . SER A 1 117 ? 15.968 -24.515 -1.899 1.00 29.59 117 SER A CA 1
ATOM 962 C C . SER A 1 117 ? 14.613 -24.000 -2.405 1.00 29.59 117 SER A C 1
ATOM 964 O O . SER A 1 117 ? 13.707 -23.775 -1.621 1.00 29.59 117 SER A O 1
ATOM 966 N N . THR A 1 118 ? 14.510 -23.589 -3.673 1.00 30.02 118 THR A N 1
ATOM 967 C CA . THR A 1 118 ? 14.294 -24.411 -4.893 1.00 30.02 118 THR A CA 1
ATOM 968 C C . THR A 1 118 ? 12.863 -24.909 -5.066 1.00 30.02 118 THR A C 1
ATOM 970 O O . THR A 1 118 ? 12.399 -25.676 -4.227 1.00 30.02 118 THR A O 1
ATOM 973 N N . CYS A 1 119 ? 12.358 -24.611 -6.270 1.00 30.03 119 CYS A N 1
ATOM 974 C CA . CYS A 1 119 ? 11.269 -25.262 -7.004 1.00 30.03 119 CYS A CA 1
ATOM 975 C C . CYS A 1 119 ? 9.845 -24.910 -6.580 1.00 30.03 119 CYS A C 1
ATOM 977 O O . CYS A 1 119 ? 9.484 -25.150 -5.412 1.00 30.03 119 CYS A O 1
#

Foldseek 3Di:
DPDPDPVNLCVVCVPPDAPDDQLSVQLSVCCVLAPDNDPLSSLLSSLLSNDPLSSVCVVCQAPSVVRDGHPVVCVDPSDDPVVNVSSVSSVCSNVVNPPPDPDPDPCVPPVVPDDDDDD

Radius of gyration: 15.43 Å; chains: 1; bounding box: 46×36×28 Å

Secondary structure (DSSP, 8-state):
-----HHHHHHHHTTPPPSSHHHHHHHHHHGGGSSS--HHHHHHHHHHHHSHHHHHTHHHHEETTTTEE-GGGGG-TT--HHHHHHHHHHHHHHTTT------TTSHHHHGGG------

Organism: Mediterraneibacter gnavus (NCBI:txid33038)

pLDDT: mean 75.96, std 21.82, range [28.84, 95.69]

Sequence (119 aa):
MNKFTALGANEITKNITFQGEMHQKFFLLYLPECRSEDVYHQALIYCLGISRDTREHVEEIYDFETGCIKTECMKAGWQTSGSLKIIRMAFNLYCNDTPTVYEKELVLSVFRWNRRSTC

InterPro domains:
  IPR045721 Protein of unknown function DUF6075 [PF19552] (14-104)